Protein AF-D0A504-F1 (afdb_monomer_lite)

Organism: Trypanosoma brucei gambiense (strain MHOM/CI/86/DAL972) (NCBI:txid679716)

Foldseek 3Di:
DVVVLVVQLVVQLVVQLVVVVVLPQDPVDPVSSVVSSVVSSVCSVPQLDGPVLLVVVVCCVVVPDDPPPDDPPPVVNVVVSVVSNVLNVQLVVLQVVLSVQLVDPDPDPCSHPPNSSVVSSVVSVVVSVVVVPPPPPDPPDDD

Sequence (143 aa):
MLLDFIFSHLRDMVLWVVIFSLAGAELENYSTVISNVAFSALLSFTMPMQLAELRSMLLELVLGPDDDGKVERNKEADVEGSRKLKEMLMLLGAIILGAVVTQLDWAVWFQRWPLPSVVLYSIVRALLYYSGKTPEKVDEKVE

pLDDT: mean 77.25, std 14.88, range [37.75, 92.0]

Radius of gyration: 18.66 Å; chains: 1; bounding box: 41×55×49 Å

Structure (mmCIF, N/CA/C/O backbone):
data_AF-D0A504-F1
#
_entry.id   AF-D0A504-F1
#
loop_
_atom_site.group_PDB
_atom_site.id
_atom_site.type_symbol
_atom_site.label_atom_id
_atom_site.label_alt_id
_atom_site.label_comp_id
_atom_site.label_asym_id
_atom_site.label_entity_id
_atom_site.label_seq_id
_atom_site.pdbx_PDB_ins_code
_atom_site.Cartn_x
_atom_site.Cartn_y
_atom_site.Cartn_z
_atom_site.occupancy
_atom_site.B_iso_or_equiv
_atom_site.auth_seq_id
_atom_site.auth_comp_id
_atom_site.auth_asym_id
_atom_site.auth_atom_id
_atom_site.pdbx_PDB_model_num
ATOM 1 N N . MET A 1 1 ? 19.474 16.267 -4.520 1.00 67.88 1 MET A N 1
ATOM 2 C CA . MET A 1 1 ? 19.591 14.802 -4.337 1.00 67.88 1 MET A CA 1
ATOM 3 C C . MET A 1 1 ? 18.887 14.315 -3.065 1.00 67.88 1 MET A C 1
ATOM 5 O O . MET A 1 1 ? 17.896 13.615 -3.193 1.00 67.88 1 MET A O 1
ATOM 9 N N . LEU A 1 2 ? 19.306 14.713 -1.851 1.00 77.62 2 LEU A N 1
ATOM 10 C CA . LEU A 1 2 ? 18.600 14.343 -0.600 1.00 77.62 2 LEU A CA 1
ATOM 11 C C . LEU A 1 2 ? 17.201 14.978 -0.479 1.00 77.62 2 LEU A C 1
ATOM 13 O O . LEU A 1 2 ? 16.242 14.307 -0.112 1.00 77.62 2 LEU A O 1
ATOM 17 N N . LEU A 1 3 ? 17.081 16.261 -0.835 1.00 80.62 3 LEU A N 1
ATOM 18 C CA . LEU A 1 3 ? 15.803 16.982 -0.861 1.00 80.62 3 LEU A CA 1
ATOM 19 C C . LEU A 1 3 ? 14.803 16.362 -1.845 1.00 80.62 3 LEU A C 1
ATOM 21 O O . LEU A 1 3 ? 13.652 16.155 -1.480 1.00 80.62 3 LEU A O 1
ATOM 25 N N . ASP A 1 4 ? 15.254 15.998 -3.047 1.00 80.81 4 ASP A N 1
ATOM 26 C CA . ASP A 1 4 ? 14.403 15.377 -4.073 1.00 80.81 4 ASP A CA 1
ATOM 27 C C . ASP A 1 4 ? 13.909 13.994 -3.631 1.00 80.81 4 ASP A C 1
ATOM 29 O O . ASP A 1 4 ? 12.740 13.661 -3.810 1.00 80.81 4 ASP A O 1
ATOM 33 N N . PHE A 1 5 ? 14.779 13.212 -2.980 1.00 78.56 5 PHE A N 1
ATOM 34 C CA . PHE A 1 5 ? 14.423 11.917 -2.401 1.00 78.56 5 PHE A CA 1
ATOM 35 C C . PHE A 1 5 ? 13.333 12.055 -1.330 1.00 78.56 5 PHE A C 1
ATOM 37 O O . PHE A 1 5 ? 12.311 11.370 -1.401 1.00 78.56 5 PHE A O 1
ATOM 44 N N . ILE A 1 6 ? 13.521 12.968 -0.370 1.00 82.44 6 ILE A N 1
ATOM 45 C CA . ILE A 1 6 ? 12.550 13.226 0.704 1.00 82.44 6 ILE A CA 1
ATOM 46 C C . ILE A 1 6 ? 11.230 13.722 0.116 1.00 82.44 6 ILE A C 1
ATOM 48 O O . ILE A 1 6 ? 10.167 13.235 0.494 1.00 82.44 6 ILE A O 1
ATOM 52 N N . PHE A 1 7 ? 11.288 14.656 -0.834 1.00 86.00 7 PHE A N 1
ATOM 53 C CA . PHE A 1 7 ? 10.100 15.209 -1.473 1.00 86.00 7 PHE A CA 1
ATOM 54 C C . PHE A 1 7 ? 9.305 14.139 -2.231 1.00 86.00 7 PHE A C 1
ATOM 56 O O . PHE A 1 7 ? 8.078 14.104 -2.139 1.00 86.00 7 PHE A O 1
ATOM 63 N N . SER A 1 8 ? 9.991 13.220 -2.917 1.00 82.62 8 SER A N 1
ATOM 64 C CA . SER A 1 8 ? 9.343 12.114 -3.626 1.00 82.62 8 SER A CA 1
ATOM 65 C C . SER A 1 8 ? 8.595 11.174 -2.678 1.00 82.62 8 SER A C 1
ATOM 67 O O . SER A 1 8 ? 7.432 10.858 -2.925 1.00 82.62 8 SER A O 1
ATOM 69 N N . HIS A 1 9 ? 9.219 10.789 -1.559 1.00 84.56 9 HIS A N 1
ATOM 70 C CA . HIS A 1 9 ? 8.600 9.914 -0.555 1.00 84.56 9 HIS A CA 1
ATOM 71 C C . HIS A 1 9 ? 7.470 10.613 0.202 1.00 84.56 9 HIS A C 1
ATOM 73 O O . HIS A 1 9 ? 6.454 9.991 0.513 1.00 84.56 9 HIS A O 1
ATOM 79 N N . LEU A 1 10 ? 7.610 11.914 0.469 1.00 88.12 10 LEU A N 1
ATOM 80 C CA . LEU A 1 10 ? 6.558 12.715 1.087 1.00 88.12 10 LEU A CA 1
ATOM 81 C C . LEU A 1 10 ? 5.332 12.798 0.173 1.00 88.12 10 LEU A C 1
ATOM 83 O O . LEU A 1 10 ? 4.210 12.595 0.631 1.00 88.12 10 LEU A O 1
ATOM 87 N N . ARG A 1 11 ? 5.539 13.049 -1.125 1.00 87.56 11 ARG A N 1
ATOM 88 C CA . ARG A 1 11 ? 4.462 13.051 -2.122 1.00 87.56 11 ARG A CA 1
ATOM 89 C C . ARG A 1 11 ? 3.765 11.694 -2.179 1.00 87.56 11 ARG A C 1
ATOM 91 O O . ARG A 1 11 ? 2.540 11.653 -2.162 1.00 87.56 11 ARG A O 1
ATOM 98 N N . ASP A 1 12 ? 4.530 10.605 -2.229 1.00 87.62 12 ASP A N 1
ATOM 99 C CA . ASP A 1 12 ? 3.975 9.249 -2.273 1.00 87.62 12 ASP A CA 1
ATOM 100 C C . ASP A 1 12 ? 3.179 8.930 -0.998 1.00 87.62 12 ASP A C 1
ATOM 102 O O . ASP A 1 12 ? 2.046 8.466 -1.072 1.00 87.62 12 ASP A O 1
ATOM 106 N N . MET A 1 13 ? 3.700 9.303 0.175 1.00 90.50 13 MET A N 1
ATOM 107 C CA . MET A 1 13 ? 2.997 9.178 1.455 1.00 90.50 13 MET A CA 1
ATOM 108 C C . MET A 1 13 ? 1.664 9.936 1.450 1.00 90.50 13 MET A C 1
ATOM 110 O O . MET A 1 13 ? 0.652 9.395 1.887 1.00 90.50 13 MET A O 1
ATOM 114 N N . VAL A 1 14 ? 1.642 11.177 0.954 1.00 89.75 14 VAL A N 1
ATOM 115 C CA . VAL A 1 14 ? 0.405 11.968 0.854 1.00 89.75 14 VAL A CA 1
ATOM 116 C C . VAL A 1 14 ? -0.600 11.287 -0.074 1.00 89.75 14 VAL A C 1
ATOM 118 O O . VAL A 1 14 ? -1.781 11.216 0.261 1.00 89.75 14 VAL A O 1
ATOM 121 N N . LEU A 1 15 ? -0.148 10.737 -1.204 1.00 90.00 15 LEU A N 1
ATOM 122 C CA . LEU A 1 15 ? -1.014 9.980 -2.110 1.00 90.00 15 LEU A CA 1
ATOM 123 C C . LEU A 1 15 ? -1.605 8.743 -1.426 1.00 90.00 15 LEU A C 1
ATOM 125 O O . LEU A 1 15 ? -2.805 8.514 -1.547 1.00 90.00 15 LEU A O 1
ATOM 129 N N . TRP A 1 16 ? -0.814 7.998 -0.653 1.00 90.12 16 TRP A N 1
ATOM 130 C CA . TRP A 1 16 ? -1.310 6.872 0.144 1.00 90.12 16 TRP A CA 1
ATOM 131 C C . TRP A 1 16 ? -2.374 7.289 1.159 1.00 90.12 16 TRP A C 1
ATOM 133 O O . TRP A 1 16 ? -3.427 6.656 1.227 1.00 90.12 16 TRP A O 1
ATOM 143 N N . VAL A 1 17 ? -2.160 8.395 1.880 1.00 88.44 17 VAL A N 1
ATOM 144 C CA . VAL A 1 17 ? -3.160 8.931 2.819 1.00 88.44 17 VAL A CA 1
ATOM 145 C C . VAL A 1 17 ? -4.466 9.254 2.092 1.00 88.44 17 VAL A C 1
ATOM 147 O O . VAL A 1 17 ? -5.542 8.913 2.587 1.00 88.44 17 VAL A O 1
ATOM 150 N N . VAL A 1 18 ? -4.386 9.875 0.910 1.00 88.00 18 VAL A N 1
ATOM 151 C CA . VAL A 1 18 ? -5.560 10.195 0.083 1.00 88.00 18 VAL A CA 1
ATOM 152 C C . VAL A 1 18 ? -6.269 8.920 -0.374 1.00 88.00 18 VAL A C 1
ATOM 154 O O . VAL A 1 18 ? -7.482 8.819 -0.210 1.00 88.00 18 VAL A O 1
ATOM 157 N N . ILE A 1 19 ? -5.532 7.927 -0.881 1.00 86.75 19 ILE A N 1
ATOM 158 C CA . ILE A 1 19 ? -6.085 6.632 -1.309 1.00 86.75 19 ILE A CA 1
ATOM 159 C C . ILE A 1 19 ? -6.834 5.960 -0.156 1.00 86.75 19 ILE A C 1
ATOM 161 O O . ILE A 1 19 ? -7.956 5.497 -0.336 1.00 86.75 19 ILE A O 1
ATOM 165 N N . PHE A 1 20 ? -6.256 5.945 1.042 1.00 86.69 20 PHE A N 1
ATOM 166 C CA . PHE A 1 20 ? -6.888 5.331 2.206 1.00 86.69 20 PHE A CA 1
ATOM 167 C C . PHE A 1 20 ? -8.095 6.101 2.719 1.00 86.69 20 PHE A C 1
ATOM 169 O O . PHE A 1 20 ? -9.096 5.493 3.089 1.00 86.69 20 PHE A O 1
ATOM 176 N N . SER A 1 21 ? -8.039 7.429 2.673 1.00 84.06 21 SER A N 1
ATOM 177 C CA . SER A 1 21 ? -9.195 8.271 2.989 1.00 84.06 21 SER A CA 1
ATOM 178 C C . SER A 1 21 ? -10.358 7.979 2.033 1.00 84.06 21 SER A C 1
ATOM 180 O O . SER A 1 21 ? -11.494 7.836 2.472 1.00 84.06 21 SER A O 1
ATOM 182 N N . LEU A 1 22 ? -10.074 7.806 0.737 1.00 82.62 22 LEU A N 1
ATOM 183 C CA . LEU A 1 22 ? -11.072 7.425 -0.270 1.00 82.62 22 LEU A CA 1
ATOM 184 C C . LEU A 1 22 ? -11.571 5.980 -0.110 1.00 82.62 22 LEU A C 1
ATOM 186 O O . LEU A 1 22 ? -12.714 5.691 -0.452 1.00 82.62 22 LEU A O 1
ATOM 190 N N . ALA A 1 23 ? -10.741 5.081 0.421 1.00 77.44 23 ALA A N 1
ATOM 191 C CA . ALA A 1 23 ? -11.095 3.685 0.678 1.00 77.44 23 ALA A CA 1
ATOM 192 C C . ALA A 1 23 ? -11.942 3.480 1.951 1.00 77.44 23 ALA A C 1
ATOM 194 O O . ALA A 1 23 ? -12.316 2.346 2.252 1.00 77.44 23 ALA A O 1
ATOM 195 N N . GLY A 1 24 ? -12.259 4.555 2.683 1.00 72.56 24 GLY A N 1
ATOM 196 C CA . GLY A 1 24 ? -13.120 4.510 3.865 1.00 72.56 24 GLY A CA 1
ATOM 197 C C . GLY A 1 24 ? -12.379 4.500 5.202 1.00 72.56 24 GLY A C 1
ATOM 198 O O . GLY A 1 24 ? -12.965 4.107 6.207 1.00 72.56 24 GLY A O 1
ATOM 199 N N . ALA A 1 25 ? -11.111 4.925 5.251 1.00 76.62 25 ALA A N 1
ATOM 200 C CA . ALA A 1 25 ? -10.430 5.141 6.526 1.00 76.62 25 ALA A CA 1
ATOM 201 C C . ALA A 1 25 ? -11.161 6.218 7.351 1.00 76.62 25 ALA A C 1
ATOM 203 O O . ALA A 1 25 ? -11.300 7.358 6.909 1.00 76.62 25 ALA A O 1
ATOM 204 N N . GLU A 1 26 ? -11.606 5.870 8.561 1.00 75.06 26 GLU A N 1
ATOM 205 C CA . GLU A 1 26 ? -12.274 6.813 9.463 1.00 75.06 26 GLU A CA 1
ATOM 206 C C . GLU A 1 26 ? -11.320 7.945 9.873 1.00 75.06 26 GLU A C 1
ATOM 208 O O . GLU A 1 26 ? -10.313 7.719 10.549 1.00 75.06 26 GLU A O 1
ATOM 213 N N . LEU A 1 27 ? -11.649 9.182 9.490 1.00 73.44 27 LEU A N 1
ATOM 214 C CA . LEU A 1 27 ? -10.853 10.371 9.823 1.00 73.44 27 LEU A CA 1
ATOM 215 C C . LEU A 1 27 ? -11.298 11.060 11.121 1.00 73.44 27 LEU A C 1
ATOM 217 O O . LEU A 1 27 ? -10.611 11.951 11.613 1.00 73.44 27 LEU A O 1
ATOM 221 N N . GLU A 1 28 ? -12.433 10.651 11.688 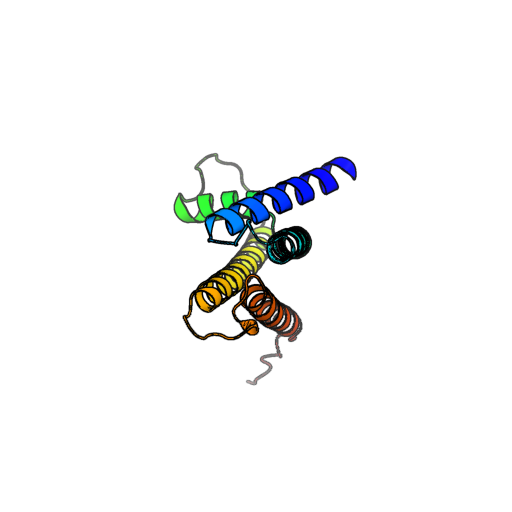1.00 75.94 28 GLU A N 1
ATOM 222 C CA . GLU A 1 28 ? -12.994 11.254 12.904 1.00 75.94 28 GLU A CA 1
ATOM 223 C C . GLU A 1 28 ? -12.267 10.794 14.175 1.00 75.94 28 GLU A C 1
ATOM 225 O O . GLU A 1 28 ? -12.244 11.497 15.185 1.00 75.94 28 GLU A O 1
ATOM 230 N N . ASN A 1 29 ? -11.624 9.624 14.127 1.00 80.31 29 ASN A N 1
ATOM 231 C CA . ASN A 1 29 ? -10.879 9.072 15.248 1.00 80.31 29 ASN A CA 1
ATOM 232 C C . ASN A 1 29 ? -9.380 9.371 15.112 1.00 80.31 29 ASN A C 1
ATOM 234 O O . ASN A 1 29 ? -8.706 8.854 14.220 1.00 80.31 29 ASN A O 1
ATOM 238 N N . TYR A 1 30 ? -8.833 10.146 16.054 1.00 82.62 30 TYR A N 1
ATOM 239 C CA . TYR A 1 30 ? -7.406 10.491 16.099 1.00 82.62 30 TYR A CA 1
ATOM 240 C C . TYR A 1 30 ? -6.480 9.269 16.016 1.00 82.62 30 TYR A C 1
ATOM 242 O O . TYR A 1 30 ? -5.438 9.329 15.364 1.00 82.62 30 TYR A O 1
ATOM 250 N N . SER A 1 31 ? -6.851 8.149 16.645 1.00 81.75 31 SER A N 1
ATOM 251 C CA . SER A 1 31 ? -6.046 6.924 16.604 1.00 81.75 31 SER A CA 1
ATOM 252 C C . SER A 1 31 ? -5.975 6.338 15.191 1.00 81.75 31 SER A C 1
ATOM 254 O O . SER A 1 31 ? -4.894 5.936 14.750 1.00 81.75 31 SER A O 1
ATOM 256 N N . THR A 1 32 ? -7.093 6.353 14.462 1.00 80.38 32 THR A N 1
ATOM 257 C CA . THR A 1 32 ? -7.191 5.876 13.077 1.00 80.38 32 THR A CA 1
ATOM 258 C C . THR A 1 32 ? -6.426 6.792 12.127 1.00 80.38 32 THR A C 1
ATOM 260 O O . THR A 1 32 ? -5.685 6.310 11.276 1.00 80.38 32 THR A O 1
ATOM 263 N N . VAL A 1 33 ? -6.502 8.113 12.321 1.00 85.75 33 VAL A N 1
ATOM 264 C CA . VAL A 1 33 ? -5.738 9.088 11.523 1.00 85.75 33 VAL A CA 1
ATOM 265 C C . VAL A 1 33 ? -4.232 8.868 11.672 1.00 85.75 33 VAL A C 1
ATOM 267 O O . VAL A 1 33 ? -3.520 8.772 10.672 1.00 85.75 33 VAL A O 1
ATOM 270 N N . ILE A 1 34 ? -3.736 8.738 12.907 1.00 87.88 34 ILE A N 1
ATOM 271 C CA . ILE A 1 34 ? -2.303 8.528 13.167 1.00 87.88 34 ILE A CA 1
ATOM 272 C C . ILE A 1 34 ? -1.827 7.214 12.547 1.00 87.88 34 ILE A C 1
ATOM 274 O O . ILE A 1 34 ? -0.785 7.182 11.893 1.00 87.88 34 ILE A O 1
ATOM 278 N N . SER A 1 35 ? -2.585 6.132 12.723 1.00 87.38 35 SER A N 1
ATOM 279 C CA . SER A 1 35 ? -2.220 4.829 12.161 1.00 87.38 35 SER A CA 1
ATOM 280 C C . SER A 1 35 ? -2.317 4.805 10.631 1.00 87.38 35 SER A C 1
ATOM 282 O O . SER A 1 35 ? -1.469 4.187 9.990 1.00 87.38 35 SER A O 1
ATOM 284 N N . ASN A 1 36 ? -3.245 5.555 10.032 1.00 88.81 36 ASN A N 1
ATOM 285 C CA . ASN A 1 36 ? -3.327 5.748 8.586 1.00 88.81 36 ASN A CA 1
ATOM 286 C C . ASN A 1 36 ? -2.090 6.468 8.026 1.00 88.81 36 ASN A C 1
ATOM 288 O O . ASN A 1 36 ? -1.494 6.025 7.042 1.00 88.81 36 ASN A O 1
ATOM 292 N N . VAL A 1 37 ? -1.662 7.551 8.680 1.00 89.88 37 VAL A N 1
ATOM 293 C CA . VAL A 1 37 ? -0.446 8.290 8.305 1.00 89.88 37 VAL A CA 1
ATOM 294 C C . VAL A 1 37 ? 0.795 7.418 8.488 1.00 89.88 37 VAL A C 1
ATOM 296 O O . VAL A 1 37 ? 1.624 7.339 7.584 1.00 89.88 37 VAL A O 1
ATOM 299 N N . ALA A 1 38 ? 0.909 6.717 9.618 1.00 91.25 38 ALA A N 1
ATOM 300 C CA . ALA A 1 38 ? 2.033 5.825 9.889 1.00 91.25 38 ALA A CA 1
ATOM 301 C C . ALA A 1 38 ? 2.124 4.690 8.858 1.00 91.25 38 ALA A C 1
ATOM 303 O O . ALA A 1 38 ? 3.211 4.390 8.364 1.00 91.25 38 ALA A O 1
ATOM 304 N N . PHE A 1 39 ? 0.989 4.090 8.488 1.00 91.31 39 PHE A N 1
ATOM 305 C CA . PHE A 1 39 ? 0.962 3.048 7.469 1.00 91.31 39 PHE A CA 1
ATOM 306 C C . PHE A 1 39 ? 1.296 3.599 6.079 1.00 91.31 39 PHE A C 1
ATOM 308 O O . PHE A 1 39 ? 2.092 3.001 5.364 1.00 91.31 39 PHE A O 1
ATOM 315 N N . SER A 1 40 ? 0.785 4.779 5.727 1.00 91.06 40 SER A N 1
ATOM 316 C CA . SER A 1 40 ? 1.120 5.463 4.470 1.00 91.06 40 SER A CA 1
ATOM 317 C C . SER A 1 40 ? 2.613 5.777 4.357 1.00 91.06 40 SER A C 1
ATOM 319 O O . SER A 1 40 ? 3.215 5.587 3.301 1.00 91.06 40 SER A O 1
ATOM 321 N N . ALA A 1 41 ? 3.234 6.215 5.457 1.00 90.12 41 ALA A N 1
ATOM 322 C CA . ALA A 1 41 ? 4.673 6.437 5.519 1.00 90.12 41 ALA A CA 1
ATOM 323 C C . ALA A 1 41 ? 5.432 5.121 5.317 1.00 90.12 41 ALA A C 1
ATOM 325 O O . ALA A 1 41 ? 6.348 5.052 4.501 1.00 90.12 41 ALA A O 1
ATOM 326 N N . LEU A 1 42 ? 5.011 4.055 6.005 1.00 91.19 42 LEU A N 1
ATOM 327 C CA . LEU A 1 42 ? 5.605 2.731 5.852 1.00 91.19 42 LEU A CA 1
ATOM 328 C C . LEU A 1 42 ? 5.529 2.243 4.401 1.00 91.19 42 LEU A C 1
ATOM 330 O O . LEU A 1 42 ? 6.531 1.757 3.882 1.00 91.19 42 LEU A O 1
ATOM 334 N N . LEU A 1 43 ? 4.391 2.403 3.725 1.00 89.25 43 LEU A N 1
ATOM 335 C CA . LEU A 1 43 ? 4.244 2.004 2.324 1.00 89.25 43 LEU A CA 1
ATOM 336 C C . LEU A 1 43 ? 5.129 2.822 1.388 1.00 89.25 43 LEU A C 1
ATOM 338 O O . LEU A 1 43 ? 5.812 2.223 0.563 1.00 89.25 43 LEU A O 1
ATOM 342 N N . SER A 1 44 ? 5.208 4.139 1.576 1.00 88.25 44 SER A N 1
ATOM 343 C CA . SER A 1 44 ? 6.100 5.009 0.795 1.00 88.25 44 SER A CA 1
ATOM 344 C C . SER A 1 44 ? 7.564 4.539 0.834 1.00 88.25 44 SER A C 1
ATOM 346 O O . SER A 1 44 ? 8.252 4.566 -0.181 1.00 88.25 44 SER A O 1
ATOM 348 N N . PHE A 1 45 ? 8.040 4.028 1.977 1.00 85.62 45 PHE A N 1
ATOM 349 C CA . PHE A 1 45 ? 9.415 3.522 2.106 1.00 85.62 45 PHE A CA 1
ATOM 350 C C . PHE A 1 45 ? 9.607 2.057 1.718 1.00 85.62 45 PHE A C 1
ATOM 352 O O . PHE A 1 45 ? 10.733 1.634 1.460 1.00 85.62 45 PHE A O 1
ATOM 359 N N . THR A 1 46 ? 8.550 1.248 1.760 1.00 86.50 46 THR A N 1
ATOM 360 C CA . THR A 1 46 ? 8.683 -0.207 1.613 1.00 86.50 46 THR A CA 1
ATOM 361 C C . THR A 1 46 ? 8.186 -0.719 0.272 1.00 86.50 46 THR A C 1
ATOM 363 O O . THR A 1 46 ? 8.617 -1.794 -0.143 1.00 86.50 46 THR A O 1
ATOM 366 N N . MET A 1 47 ? 7.342 0.015 -0.449 1.00 86.69 47 MET A N 1
ATOM 367 C CA . MET A 1 47 ? 6.891 -0.408 -1.771 1.00 86.69 47 MET A CA 1
ATOM 368 C C . MET A 1 47 ? 8.065 -0.529 -2.760 1.00 86.69 47 MET A C 1
ATOM 370 O O . MET A 1 47 ? 8.994 0.276 -2.721 1.00 86.69 47 MET A O 1
ATOM 374 N N . PRO A 1 48 ? 8.065 -1.556 -3.632 1.00 82.81 48 PRO A N 1
ATOM 375 C CA . PRO A 1 48 ? 9.164 -1.800 -4.569 1.00 82.81 48 PRO A CA 1
ATOM 376 C C . PRO A 1 48 ? 9.269 -0.737 -5.675 1.00 82.81 48 PRO A C 1
ATOM 378 O O . PRO A 1 48 ? 10.302 -0.667 -6.339 1.00 82.81 48 PRO A O 1
ATOM 381 N N . MET A 1 49 ? 8.212 0.058 -5.881 1.00 85.31 49 MET A N 1
ATOM 382 C CA . MET A 1 49 ? 8.132 1.153 -6.850 1.00 85.31 49 MET A CA 1
ATOM 383 C C . MET A 1 49 ? 7.255 2.277 -6.305 1.00 85.31 49 MET A C 1
ATOM 385 O O . MET A 1 49 ? 6.352 2.032 -5.501 1.00 85.31 49 MET A O 1
ATOM 389 N N . GLN A 1 50 ? 7.484 3.497 -6.788 1.00 86.19 50 GLN A N 1
ATOM 390 C CA . GLN A 1 50 ? 6.629 4.639 -6.454 1.00 86.19 50 GLN A CA 1
ATOM 391 C C . GLN A 1 50 ? 5.298 4.577 -7.212 1.00 86.19 50 GLN A C 1
ATOM 393 O O . GLN A 1 50 ? 5.219 4.022 -8.311 1.00 86.19 50 GLN A O 1
ATOM 398 N N . LEU A 1 51 ? 4.251 5.229 -6.696 1.00 84.06 51 LEU A N 1
ATOM 399 C CA . LEU A 1 51 ? 2.944 5.266 -7.368 1.00 84.06 51 LEU A CA 1
ATOM 400 C C . LEU A 1 51 ? 3.012 5.904 -8.765 1.00 84.06 51 LEU A C 1
ATOM 402 O O . LEU A 1 51 ? 2.278 5.507 -9.671 1.00 84.06 51 LEU A O 1
ATOM 406 N N . ALA A 1 52 ? 3.911 6.873 -8.961 1.00 82.19 52 ALA A N 1
ATOM 407 C CA . ALA A 1 52 ? 4.131 7.503 -10.262 1.00 82.19 52 ALA A CA 1
ATOM 408 C C . ALA A 1 52 ? 4.713 6.522 -11.298 1.00 82.19 52 ALA A C 1
ATOM 410 O O . ALA A 1 52 ? 4.265 6.515 -12.444 1.00 82.19 52 ALA A O 1
ATOM 411 N N . GLU A 1 53 ? 5.661 5.679 -10.881 1.00 83.12 53 GLU A N 1
ATOM 412 C CA . GLU A 1 53 ? 6.283 4.644 -11.720 1.00 83.12 53 GLU A CA 1
ATOM 413 C C . GLU A 1 53 ? 5.289 3.517 -12.026 1.00 83.12 53 GLU A C 1
ATOM 415 O O . GLU A 1 53 ? 5.171 3.069 -13.167 1.00 83.12 53 GLU A O 1
ATOM 420 N N . LEU A 1 54 ? 4.504 3.113 -11.020 1.00 84.62 54 LEU A N 1
ATOM 421 C CA . LEU A 1 54 ? 3.414 2.159 -11.194 1.00 84.62 54 LEU A CA 1
ATOM 422 C C . LEU A 1 54 ? 2.408 2.659 -12.238 1.00 84.62 54 LEU A C 1
ATOM 424 O O . LEU A 1 54 ? 2.009 1.898 -13.114 1.00 84.62 54 LEU A O 1
ATOM 428 N N . ARG A 1 55 ? 2.023 3.942 -12.179 1.00 83.56 55 ARG A N 1
ATOM 429 C CA . ARG A 1 55 ? 1.119 4.547 -13.166 1.00 83.56 55 ARG A CA 1
ATOM 430 C C . ARG A 1 55 ? 1.694 4.459 -14.577 1.00 83.56 55 ARG A C 1
ATOM 432 O O . ARG A 1 55 ? 0.958 4.068 -15.474 1.00 83.56 55 ARG A O 1
ATOM 439 N N . SER A 1 56 ? 2.960 4.821 -14.788 1.00 81.50 56 SER A N 1
ATOM 440 C CA . SER A 1 56 ? 3.560 4.753 -16.128 1.00 81.50 56 SER A CA 1
ATOM 441 C C . SER A 1 56 ? 3.625 3.321 -16.656 1.00 81.50 56 SER A C 1
ATOM 443 O O . SER A 1 56 ? 3.248 3.091 -17.798 1.00 81.50 56 SER A O 1
ATOM 445 N N . MET A 1 57 ? 4.008 2.353 -15.815 1.00 81.25 57 MET A N 1
ATOM 446 C CA . MET A 1 57 ? 4.074 0.944 -16.223 1.00 81.25 57 MET A CA 1
ATOM 447 C C . MET A 1 57 ? 2.691 0.347 -16.505 1.00 81.25 57 MET A C 1
ATOM 449 O O . MET A 1 57 ? 2.531 -0.412 -17.455 1.00 81.25 57 MET A O 1
ATOM 453 N N . LEU A 1 58 ? 1.675 0.688 -15.705 1.00 81.38 58 LEU A N 1
ATOM 454 C CA . LEU A 1 58 ? 0.302 0.236 -15.947 1.00 81.38 58 LEU A CA 1
ATOM 455 C C . LEU A 1 58 ? -0.296 0.867 -17.204 1.00 81.38 58 LEU A C 1
ATOM 457 O O . LEU A 1 58 ? -0.992 0.183 -17.947 1.00 81.38 58 LEU A O 1
ATOM 461 N N . LEU A 1 59 ? -0.034 2.154 -17.446 1.00 79.62 59 LEU A N 1
ATOM 462 C CA . LEU A 1 59 ? -0.488 2.826 -18.663 1.00 79.62 59 LEU A CA 1
ATOM 463 C C . LEU A 1 59 ? 0.126 2.184 -19.899 1.00 79.62 59 LEU A C 1
ATOM 465 O O . LEU A 1 59 ? -0.601 1.905 -20.843 1.00 79.62 59 LEU A O 1
ATOM 469 N N . GLU A 1 60 ? 1.418 1.880 -19.865 1.00 77.88 60 GLU A N 1
ATOM 470 C CA . GLU A 1 60 ? 2.075 1.173 -20.958 1.00 77.88 60 GLU A CA 1
ATOM 471 C C . GLU A 1 60 ? 1.517 -0.243 -21.167 1.00 77.88 60 GLU A C 1
ATOM 473 O O . GLU A 1 60 ? 1.286 -0.665 -22.298 1.00 77.88 60 GLU A O 1
ATOM 478 N N . LEU A 1 61 ? 1.239 -0.973 -20.082 1.00 75.56 61 LEU A N 1
ATOM 479 C CA . LEU A 1 61 ? 0.648 -2.308 -20.165 1.00 75.56 61 LEU A CA 1
ATOM 480 C C . LEU A 1 61 ? -0.747 -2.290 -20.817 1.00 75.56 61 LEU A C 1
ATOM 482 O O . LEU A 1 61 ? -1.114 -3.239 -21.505 1.00 75.56 61 LEU A O 1
ATOM 486 N N . VAL A 1 62 ? -1.533 -1.234 -20.579 1.00 76.44 62 VAL A N 1
ATOM 487 C CA . VAL A 1 62 ? -2.919 -1.107 -21.063 1.00 76.44 62 VAL A CA 1
ATOM 488 C C . VAL A 1 62 ? -2.998 -0.491 -22.460 1.00 76.44 62 VAL A C 1
ATOM 490 O O . VAL A 1 62 ? -3.820 -0.925 -23.265 1.00 76.44 62 VAL A O 1
ATOM 493 N N . LEU A 1 63 ? -2.187 0.528 -22.745 1.00 74.88 63 LEU A N 1
ATOM 494 C CA . LEU A 1 63 ? -2.217 1.274 -24.008 1.00 74.88 63 LEU A CA 1
ATOM 495 C C . LEU A 1 63 ? -1.284 0.681 -25.074 1.00 74.88 63 LEU A C 1
ATOM 497 O O . LEU A 1 63 ? -1.411 1.031 -26.244 1.00 74.88 63 LEU A O 1
ATOM 501 N N . GLY A 1 64 ? -0.405 -0.252 -24.696 1.00 61.22 64 GLY A N 1
ATOM 502 C CA . GLY A 1 64 ? 0.699 -0.697 -25.540 1.00 61.22 64 GLY A CA 1
ATOM 503 C C . GLY A 1 64 ? 1.854 0.314 -25.526 1.00 61.22 64 GLY A C 1
ATOM 504 O O . GLY A 1 64 ? 1.702 1.421 -25.004 1.00 61.22 64 GLY A O 1
ATOM 505 N N . PRO A 1 65 ? 3.034 -0.058 -26.052 1.00 63.09 65 PRO A N 1
ATOM 506 C CA . PRO A 1 65 ? 4.155 0.868 -26.154 1.00 63.09 65 PRO A CA 1
ATOM 507 C C . PRO A 1 65 ? 3.760 2.059 -27.035 1.00 63.09 65 PRO A C 1
ATOM 509 O O . PRO A 1 65 ? 3.292 1.862 -28.156 1.00 63.09 65 PRO A O 1
ATOM 512 N N . ASP A 1 66 ? 3.952 3.281 -26.530 1.00 57.12 66 ASP A N 1
ATOM 513 C CA . ASP A 1 66 ? 3.840 4.487 -27.354 1.00 57.12 66 ASP A CA 1
ATOM 514 C C . ASP A 1 66 ? 4.867 4.381 -28.487 1.00 57.12 66 ASP A C 1
ATOM 516 O O . ASP A 1 66 ? 6.054 4.130 -28.250 1.00 57.12 66 ASP A O 1
ATOM 520 N N . ASP A 1 67 ? 4.401 4.558 -29.721 1.00 51.97 67 ASP A N 1
ATOM 521 C CA . ASP A 1 67 ? 5.169 4.450 -30.968 1.00 51.97 67 ASP A CA 1
ATOM 522 C C . ASP A 1 67 ? 6.135 5.642 -31.166 1.00 51.97 67 ASP A C 1
ATOM 524 O O . ASP A 1 67 ? 6.381 6.106 -32.275 1.00 51.97 67 ASP A O 1
ATOM 528 N N . ASP A 1 68 ? 6.721 6.143 -30.076 1.00 48.44 68 ASP A N 1
ATOM 529 C CA . ASP A 1 68 ? 7.776 7.155 -30.065 1.00 48.44 68 ASP A CA 1
ATOM 530 C C . ASP A 1 68 ? 9.156 6.479 -29.982 1.00 48.44 68 ASP A C 1
ATOM 532 O O . ASP A 1 68 ? 9.992 6.791 -29.139 1.00 48.44 68 ASP A O 1
ATOM 536 N N . GLY A 1 69 ? 9.386 5.511 -30.877 1.00 46.03 69 GLY A N 1
ATOM 537 C CA . GLY A 1 69 ? 10.647 5.240 -31.587 1.00 46.03 69 GLY A CA 1
ATOM 538 C C . GLY A 1 69 ? 12.001 5.183 -30.858 1.00 46.03 69 GLY A C 1
ATOM 539 O O . GLY A 1 69 ? 13.021 5.124 -31.544 1.00 46.03 69 GLY A O 1
ATOM 540 N N . LYS A 1 70 ? 12.090 5.207 -29.526 1.00 47.72 70 LYS A N 1
ATOM 541 C CA . LYS A 1 70 ? 13.357 5.151 -28.781 1.00 47.72 70 LYS A CA 1
ATOM 542 C C . LYS A 1 70 ? 13.184 4.555 -27.392 1.00 47.72 70 LYS A C 1
ATOM 544 O O . LYS A 1 70 ? 13.305 5.252 -26.390 1.00 47.72 70 LYS A O 1
ATOM 549 N N . VAL A 1 71 ? 13.041 3.239 -27.318 1.00 49.84 71 VAL A N 1
ATOM 550 C CA . VAL A 1 71 ? 13.534 2.528 -26.139 1.00 49.84 71 VAL A CA 1
ATOM 551 C C . VAL A 1 71 ? 14.245 1.272 -26.616 1.00 49.84 71 VAL A C 1
ATOM 553 O O . VAL A 1 71 ? 13.624 0.241 -26.858 1.00 49.84 71 VAL A O 1
ATOM 556 N N . GLU A 1 72 ? 15.572 1.349 -26.743 1.00 44.47 72 GLU A N 1
ATOM 557 C CA . GLU A 1 72 ? 16.412 0.162 -26.582 1.00 44.47 72 GLU A CA 1
ATOM 558 C C . GLU A 1 72 ? 16.175 -0.349 -25.152 1.00 44.47 72 GLU A C 1
ATOM 560 O O . GLU A 1 72 ? 16.871 0.014 -24.204 1.00 44.47 72 GLU A O 1
ATOM 565 N N . ARG A 1 73 ? 15.103 -1.127 -24.961 1.00 53.72 73 ARG A N 1
ATOM 566 C CA . ARG A 1 73 ? 14.838 -1.809 -23.698 1.00 53.72 73 ARG A CA 1
ATOM 567 C C . ARG A 1 73 ? 15.889 -2.887 -23.550 1.00 53.72 73 ARG A C 1
ATOM 569 O O . ARG A 1 73 ? 15.800 -3.946 -24.171 1.00 53.72 73 ARG A O 1
ATOM 576 N N . ASN A 1 74 ? 16.882 -2.625 -22.707 1.00 49.97 74 ASN A N 1
ATOM 577 C CA . ASN A 1 74 ? 17.697 -3.685 -22.137 1.00 49.97 74 ASN A CA 1
ATOM 578 C C . ASN A 1 74 ? 16.747 -4.732 -21.547 1.00 49.97 74 ASN A C 1
ATOM 580 O O . ASN A 1 74 ? 16.005 -4.435 -20.612 1.00 49.97 74 ASN A O 1
ATOM 584 N N . LYS A 1 75 ? 16.762 -5.950 -22.100 1.00 50.84 75 LYS A N 1
ATOM 585 C CA . LYS A 1 75 ? 15.895 -7.060 -21.669 1.00 50.84 75 LYS A CA 1
ATOM 586 C C . LYS A 1 75 ? 15.973 -7.302 -20.155 1.00 50.84 75 LYS A C 1
ATOM 588 O O . LYS A 1 75 ? 14.982 -7.674 -19.546 1.00 50.84 75 LYS A O 1
ATOM 593 N N . GLU A 1 76 ? 17.119 -7.028 -19.534 1.00 51.00 76 GLU A N 1
ATOM 594 C CA . GLU A 1 76 ? 17.309 -7.131 -18.081 1.00 51.00 76 GLU A CA 1
ATOM 595 C C . GLU A 1 76 ? 16.522 -6.074 -17.284 1.00 51.00 76 GLU A C 1
ATOM 597 O O . GLU A 1 76 ? 15.950 -6.396 -16.242 1.00 51.00 76 GLU A O 1
ATOM 602 N N . ALA A 1 77 ? 16.414 -4.840 -17.791 1.00 56.81 77 ALA A N 1
ATOM 603 C CA . ALA A 1 77 ? 15.621 -3.779 -17.164 1.00 56.81 77 ALA A CA 1
ATOM 604 C C . ALA A 1 77 ? 14.110 -4.061 -17.258 1.00 56.81 77 ALA A C 1
ATOM 606 O O . ALA A 1 77 ? 13.358 -3.728 -16.342 1.00 56.81 77 ALA A O 1
ATOM 607 N N . ASP A 1 78 ? 13.681 -4.725 -18.334 1.00 66.81 78 ASP A N 1
ATOM 608 C CA . ASP A 1 78 ? 12.293 -5.152 -18.540 1.00 66.81 78 ASP A CA 1
ATOM 609 C C . ASP A 1 78 ? 11.910 -6.305 -17.588 1.00 66.81 78 ASP A C 1
ATOM 611 O O . ASP A 1 78 ? 10.838 -6.290 -16.980 1.00 66.81 78 ASP A O 1
ATOM 615 N N . VAL A 1 79 ? 12.824 -7.259 -17.349 1.00 69.44 79 VAL A N 1
ATOM 616 C CA . VAL A 1 79 ? 12.611 -8.362 -16.390 1.00 69.44 79 VAL A CA 1
ATOM 617 C C . VAL A 1 79 ? 12.578 -7.858 -14.943 1.00 69.44 79 VAL A C 1
ATOM 619 O O . VAL A 1 79 ? 11.686 -8.243 -14.183 1.00 69.44 79 VAL A O 1
ATOM 622 N N . GLU A 1 80 ? 13.508 -6.984 -14.539 1.00 76.38 80 GLU A N 1
ATOM 623 C CA . GLU A 1 80 ? 13.503 -6.428 -13.180 1.00 76.38 80 GLU A CA 1
ATOM 624 C C . GLU A 1 80 ? 12.287 -5.519 -12.940 1.00 76.38 80 GLU A C 1
ATOM 626 O O . GLU A 1 80 ? 11.654 -5.610 -11.883 1.00 76.38 80 GLU A O 1
ATOM 631 N N . GLY A 1 81 ? 11.923 -4.690 -13.926 1.00 77.50 81 GLY A N 1
ATOM 632 C CA . GLY A 1 81 ? 10.724 -3.852 -13.885 1.00 77.50 81 GLY A CA 1
ATOM 633 C C . GLY A 1 81 ? 9.446 -4.681 -13.763 1.00 77.50 81 GLY A C 1
ATOM 634 O O . GLY A 1 81 ? 8.629 -4.435 -12.877 1.00 77.50 81 GLY A O 1
ATOM 635 N N . SER A 1 82 ? 9.316 -5.738 -14.569 1.00 77.38 82 SER A N 1
ATOM 636 C CA . SER A 1 82 ? 8.187 -6.673 -14.509 1.00 77.38 82 SER A CA 1
ATOM 637 C C . SER A 1 82 ? 8.096 -7.395 -13.159 1.00 77.38 82 SER A C 1
ATOM 639 O O . SER A 1 82 ? 7.010 -7.514 -12.582 1.00 77.38 82 SER A O 1
ATOM 641 N N . ARG A 1 83 ? 9.234 -7.806 -12.578 1.00 83.06 83 ARG A N 1
ATOM 642 C CA . ARG A 1 83 ? 9.265 -8.398 -11.231 1.00 83.06 83 ARG A CA 1
ATOM 643 C C . ARG A 1 83 ? 8.775 -7.409 -10.173 1.00 83.06 83 ARG A C 1
ATOM 645 O O . ARG A 1 83 ? 7.893 -7.759 -9.390 1.00 83.06 83 ARG A O 1
ATOM 652 N N . LYS A 1 84 ? 9.301 -6.179 -10.168 1.00 84.50 84 LYS A N 1
ATOM 653 C CA . LYS A 1 84 ? 8.886 -5.125 -9.225 1.00 84.50 84 LYS A CA 1
ATOM 654 C C . LYS A 1 84 ? 7.406 -4.772 -9.378 1.00 84.50 84 LYS A C 1
ATOM 656 O O . LYS A 1 84 ? 6.724 -4.593 -8.371 1.00 84.50 84 LYS A O 1
ATOM 661 N N . LEU A 1 85 ? 6.884 -4.754 -10.606 1.00 86.06 85 LEU A N 1
ATOM 662 C CA . LEU A 1 85 ? 5.458 -4.578 -10.886 1.00 86.06 85 LEU A CA 1
ATOM 663 C C . LEU A 1 85 ? 4.616 -5.705 -10.294 1.00 86.06 85 LEU A C 1
ATOM 665 O O . LEU A 1 85 ? 3.638 -5.442 -9.596 1.00 86.06 85 LEU A O 1
ATOM 669 N N . LYS A 1 86 ? 5.011 -6.959 -10.510 1.00 87.25 86 LYS A N 1
ATOM 670 C CA . LYS A 1 86 ? 4.304 -8.120 -9.961 1.00 87.25 86 LYS A CA 1
ATOM 671 C C . LYS A 1 86 ? 4.287 -8.102 -8.429 1.00 87.25 86 LYS A C 1
ATOM 673 O O . LYS A 1 86 ? 3.243 -8.344 -7.827 1.00 87.25 86 LYS A O 1
ATOM 678 N N . GLU A 1 87 ? 5.421 -7.794 -7.800 1.00 89.00 87 GLU A N 1
ATOM 679 C CA . GLU A 1 87 ? 5.525 -7.639 -6.344 1.00 89.00 87 GLU A CA 1
ATOM 680 C C . GLU A 1 87 ? 4.631 -6.503 -5.830 1.00 89.00 87 GLU A C 1
ATOM 682 O O . GLU A 1 87 ? 3.880 -6.701 -4.874 1.00 89.00 87 GLU A O 1
ATOM 687 N N . MET A 1 88 ? 4.649 -5.344 -6.500 1.00 88.62 88 MET A N 1
ATOM 688 C CA . MET A 1 88 ? 3.792 -4.198 -6.180 1.00 88.62 88 MET A CA 1
ATOM 689 C C . MET A 1 88 ? 2.310 -4.580 -6.220 1.00 88.62 88 MET A C 1
ATOM 691 O O . MET A 1 88 ? 1.570 -4.292 -5.282 1.00 88.62 88 MET A O 1
ATOM 695 N N . LEU A 1 89 ? 1.874 -5.274 -7.276 1.00 89.38 89 LEU A N 1
ATOM 696 C CA . LEU A 1 89 ? 0.486 -5.706 -7.443 1.00 89.38 89 LEU A CA 1
ATOM 697 C C . LEU A 1 89 ? 0.056 -6.723 -6.379 1.00 89.38 89 LEU A C 1
ATOM 699 O O . LEU A 1 89 ? -1.061 -6.630 -5.872 1.00 89.38 89 LEU A O 1
ATOM 703 N N . MET A 1 90 ? 0.929 -7.658 -5.990 1.00 90.44 90 MET A N 1
ATOM 704 C CA . MET A 1 90 ? 0.634 -8.588 -4.893 1.00 90.44 90 MET A CA 1
ATOM 705 C C . MET A 1 90 ? 0.467 -7.862 -3.556 1.00 90.44 90 MET A C 1
ATOM 707 O O . MET A 1 90 ? -0.468 -8.155 -2.811 1.00 90.44 90 MET A O 1
ATOM 711 N N . LEU A 1 91 ? 1.346 -6.902 -3.254 1.00 91.31 91 LEU A N 1
ATOM 712 C CA . LEU A 1 91 ? 1.271 -6.112 -2.023 1.00 91.31 91 LEU A CA 1
ATOM 713 C C . LEU A 1 91 ? 0.031 -5.209 -2.006 1.00 91.31 91 LEU A C 1
ATOM 715 O O . LEU A 1 91 ? -0.646 -5.123 -0.984 1.00 91.31 91 LEU A O 1
ATOM 719 N N . LEU A 1 92 ? -0.315 -4.599 -3.142 1.00 89.50 92 LEU A N 1
ATOM 720 C CA . LEU A 1 92 ? -1.564 -3.855 -3.319 1.00 89.50 92 LEU A CA 1
ATOM 721 C C . LEU A 1 92 ? -2.790 -4.742 -3.095 1.00 89.50 92 LEU A C 1
ATOM 723 O O . LEU A 1 92 ? -3.686 -4.369 -2.340 1.00 89.50 92 LEU A O 1
ATOM 727 N N . GLY A 1 93 ? -2.808 -5.934 -3.694 1.00 89.62 93 GLY A N 1
ATOM 728 C CA . GLY A 1 93 ? -3.867 -6.918 -3.480 1.00 89.62 93 GLY A CA 1
ATOM 729 C C . GLY A 1 93 ? -4.015 -7.289 -2.005 1.00 89.62 93 GLY A C 1
ATOM 730 O O . GLY A 1 93 ? -5.130 -7.329 -1.494 1.00 89.62 93 GLY A O 1
ATOM 731 N N . ALA A 1 94 ? -2.903 -7.470 -1.289 1.00 90.44 94 ALA A N 1
ATOM 732 C CA . ALA A 1 94 ? -2.904 -7.750 0.146 1.00 90.44 94 ALA A CA 1
ATOM 733 C C . ALA A 1 94 ? -3.533 -6.612 0.968 1.00 90.44 94 ALA A C 1
ATOM 735 O O . ALA A 1 94 ? -4.329 -6.866 1.872 1.00 90.44 94 ALA A O 1
ATOM 736 N N . ILE A 1 95 ? -3.209 -5.359 0.630 1.00 89.19 95 ILE A N 1
ATOM 737 C CA . ILE A 1 95 ? -3.775 -4.172 1.282 1.00 89.19 95 ILE A CA 1
ATOM 738 C C . ILE A 1 95 ? -5.281 -4.081 1.026 1.00 89.19 95 ILE A C 1
ATOM 740 O O . ILE A 1 95 ? -6.039 -3.859 1.966 1.00 89.19 95 ILE A O 1
ATOM 744 N N . ILE A 1 96 ? -5.725 -4.283 -0.218 1.00 88.00 96 ILE A N 1
ATOM 745 C CA . ILE A 1 96 ? -7.148 -4.237 -0.585 1.00 88.00 96 ILE A CA 1
ATOM 746 C C . ILE A 1 96 ? -7.921 -5.354 0.122 1.00 88.00 96 ILE A C 1
ATOM 748 O O . ILE A 1 96 ? -8.977 -5.100 0.692 1.00 88.00 96 ILE A O 1
ATOM 752 N N . LEU A 1 97 ? -7.387 -6.577 0.146 1.00 88.50 97 LEU A N 1
ATOM 753 C CA . LEU A 1 97 ? -8.008 -7.692 0.864 1.00 88.50 97 LEU A CA 1
ATOM 754 C C . LEU A 1 97 ? -8.137 -7.394 2.363 1.00 88.50 97 LEU A C 1
ATOM 756 O O . LEU A 1 97 ? -9.172 -7.684 2.957 1.00 88.50 97 LEU A O 1
ATOM 760 N N . GLY A 1 98 ? -7.129 -6.760 2.964 1.00 85.81 98 GLY A N 1
ATOM 761 C CA . GLY A 1 98 ? -7.210 -6.298 4.349 1.00 85.81 98 GLY A CA 1
ATOM 762 C C . GLY A 1 98 ? -8.269 -5.225 4.549 1.00 85.81 98 GLY A C 1
ATOM 763 O O . GLY A 1 98 ? -9.049 -5.313 5.493 1.00 85.81 98 GLY A O 1
ATOM 764 N N . ALA A 1 99 ? -8.365 -4.270 3.626 1.00 84.88 99 ALA A N 1
ATOM 765 C CA . ALA A 1 99 ? -9.397 -3.241 3.646 1.00 84.88 99 ALA A CA 1
ATOM 766 C C . ALA A 1 99 ? -10.802 -3.858 3.625 1.00 84.88 99 ALA A C 1
ATOM 768 O O . ALA A 1 99 ? -11.648 -3.489 4.432 1.00 84.88 99 ALA A O 1
ATOM 769 N N . VAL A 1 100 ? -11.040 -4.864 2.782 1.00 84.50 100 VAL A N 1
ATOM 770 C CA . VAL A 1 100 ? -12.331 -5.568 2.722 1.00 84.50 100 VAL A CA 1
ATOM 771 C C . VAL A 1 100 ? -12.653 -6.261 4.050 1.00 84.50 100 VAL A C 1
ATOM 773 O O . VAL A 1 100 ? -13.793 -6.220 4.504 1.00 84.50 100 VAL A O 1
ATOM 776 N N . VAL A 1 101 ? -11.657 -6.838 4.731 1.00 83.31 101 VAL A N 1
ATOM 777 C CA . VAL A 1 101 ? -11.853 -7.457 6.055 1.00 83.31 101 VAL A CA 1
ATOM 778 C C . VAL A 1 101 ? -12.296 -6.440 7.111 1.00 83.31 101 VAL A C 1
ATOM 780 O O . VAL A 1 101 ? -13.035 -6.812 8.020 1.00 83.31 101 VAL A O 1
ATOM 783 N N . THR A 1 102 ? -11.905 -5.166 6.986 1.00 76.25 102 THR A N 1
ATOM 784 C CA . THR A 1 102 ? -12.371 -4.104 7.900 1.00 76.25 102 THR A CA 1
ATOM 785 C C . THR A 1 102 ? -13.850 -3.745 7.735 1.00 76.25 102 THR A C 1
ATOM 787 O O . THR A 1 102 ? -14.425 -3.135 8.628 1.00 76.25 102 THR A O 1
ATOM 790 N N . GLN A 1 103 ? -14.479 -4.145 6.624 1.00 72.62 103 GLN A N 1
ATOM 791 C CA . GLN A 1 103 ? -15.897 -3.893 6.336 1.00 72.62 103 GLN A CA 1
ATOM 792 C C . GLN A 1 103 ? -16.814 -5.044 6.776 1.00 72.62 103 GLN A C 1
ATOM 794 O O . GLN A 1 103 ? -18.032 -4.954 6.633 1.00 72.62 103 GLN A O 1
ATOM 799 N N . LEU A 1 104 ? -16.247 -6.151 7.266 1.00 77.12 104 LEU A N 1
ATOM 800 C CA . LEU A 1 104 ? -17.027 -7.270 7.785 1.00 77.12 104 LEU A CA 1
ATOM 801 C C . LEU A 1 104 ? -17.622 -6.894 9.147 1.00 77.12 104 LEU A C 1
ATOM 803 O O . LEU A 1 104 ? -16.957 -6.294 9.980 1.00 77.12 104 LEU A O 1
ATOM 807 N N . ASP A 1 105 ? -18.870 -7.282 9.389 1.00 67.50 105 ASP A N 1
ATOM 808 C CA . ASP A 1 105 ? -19.648 -6.831 10.554 1.00 67.50 105 ASP A CA 1
ATOM 809 C C . ASP A 1 105 ? -19.380 -7.669 11.824 1.00 67.50 105 ASP A C 1
ATOM 811 O O . ASP A 1 105 ? -20.268 -7.956 12.629 1.00 67.50 105 ASP A O 1
ATOM 815 N N . TRP A 1 106 ? -18.153 -8.171 11.991 1.00 64.31 106 TRP A N 1
ATOM 816 C CA . TRP A 1 106 ? -17.786 -8.954 13.170 1.00 64.31 106 TRP A CA 1
ATOM 817 C C . TRP A 1 106 ? -17.184 -7.985 14.186 1.00 64.31 106 TRP A C 1
ATOM 819 O O . TRP A 1 106 ? -16.139 -7.410 13.946 1.00 64.31 106 TRP A O 1
ATOM 829 N N . ALA A 1 107 ? -17.822 -7.767 15.337 1.00 61.31 107 ALA A N 1
ATOM 830 C CA . ALA A 1 107 ? -17.418 -6.752 16.323 1.00 61.31 107 ALA A CA 1
ATOM 831 C C . ALA A 1 107 ? -16.064 -7.037 17.034 1.00 61.31 107 ALA A C 1
ATOM 833 O O . ALA A 1 107 ? -15.992 -7.167 18.257 1.00 61.31 107 ALA A O 1
ATOM 834 N N . VAL A 1 108 ? -14.968 -7.153 16.282 1.00 77.19 108 VAL A N 1
ATOM 835 C CA . VAL A 1 108 ? -13.642 -7.577 16.728 1.00 77.19 108 VAL A CA 1
ATOM 836 C C . VAL A 1 108 ? -12.647 -6.450 16.476 1.00 77.19 108 VAL A C 1
ATOM 838 O O . VAL A 1 108 ? -12.539 -5.913 15.378 1.00 77.19 108 VAL A O 1
ATOM 841 N N . TRP A 1 109 ? -11.848 -6.122 17.491 1.00 69.75 109 TRP A N 1
ATOM 842 C CA . TRP A 1 109 ? -10.824 -5.071 17.424 1.00 69.75 109 TRP A CA 1
ATOM 843 C C . TRP A 1 109 ? -9.809 -5.257 16.280 1.00 69.75 109 TRP A C 1
ATOM 845 O O . TRP A 1 109 ? -9.243 -4.277 15.801 1.00 69.75 109 TRP A O 1
ATOM 855 N N . PHE A 1 110 ? -9.600 -6.499 15.830 1.00 69.12 110 PHE A N 1
ATOM 856 C CA . PHE A 1 110 ? -8.680 -6.849 14.748 1.00 69.12 110 PHE A CA 1
ATOM 857 C C . PHE A 1 110 ? -9.170 -6.397 13.366 1.00 69.12 110 PHE A C 1
ATOM 859 O O . PHE A 1 110 ? -8.361 -6.325 12.455 1.00 69.12 110 PHE A O 1
ATOM 866 N N . GLN A 1 111 ? -10.458 -6.067 13.205 1.00 74.06 111 GLN A N 1
ATOM 867 C CA . GLN A 1 111 ? -11.029 -5.537 11.960 1.00 74.06 111 GLN A CA 1
ATOM 868 C C . GLN A 1 111 ? -10.937 -4.009 11.858 1.00 74.06 111 GLN A C 1
ATOM 870 O O . GLN A 1 111 ? -11.407 -3.427 10.889 1.00 74.06 111 GLN A O 1
ATOM 875 N N . ARG A 1 112 ? -10.305 -3.325 12.818 1.00 81.06 112 ARG A N 1
ATOM 876 C CA . ARG A 1 112 ? -10.117 -1.872 12.722 1.00 81.06 112 ARG A CA 1
ATOM 877 C C . ARG A 1 112 ? -9.072 -1.521 11.672 1.00 81.06 112 ARG A C 1
ATOM 879 O O . ARG A 1 112 ? -7.978 -2.081 11.661 1.00 81.06 112 ARG A O 1
ATOM 886 N N . TRP A 1 113 ? -9.374 -0.541 10.832 1.00 81.81 113 TRP A N 1
ATOM 887 C CA . TRP A 1 113 ? -8.386 0.037 9.926 1.00 81.81 113 TRP A CA 1
ATOM 888 C C . TRP A 1 113 ? -7.174 0.601 10.701 1.00 81.81 113 TRP A C 1
ATOM 890 O O . TRP A 1 113 ? -7.384 1.237 11.736 1.00 81.81 113 TRP A O 1
ATOM 900 N N . PRO A 1 114 ? -5.916 0.426 10.237 1.00 86.00 114 PRO A N 1
ATOM 901 C CA . PRO A 1 114 ? -5.446 -0.350 9.078 1.00 86.00 114 PRO A CA 1
ATOM 902 C C . PRO A 1 114 ? -4.954 -1.779 9.421 1.00 86.00 114 PRO A C 1
ATOM 904 O O . PRO A 1 114 ? -4.217 -2.372 8.634 1.00 86.00 114 PRO A O 1
ATOM 907 N N . LEU A 1 115 ? -5.299 -2.344 10.589 1.00 86.06 115 LEU A N 1
ATOM 908 C CA . LEU A 1 115 ? -4.688 -3.577 11.124 1.00 86.06 115 LEU A CA 1
ATOM 909 C C . LEU A 1 115 ? -4.713 -4.777 10.156 1.00 86.06 115 LEU A C 1
ATOM 911 O O . LEU A 1 115 ? -3.635 -5.319 9.895 1.00 86.06 115 LEU A O 1
ATOM 915 N N . PRO A 1 116 ? -5.859 -5.197 9.579 1.00 86.69 116 PRO A N 1
ATOM 916 C CA . PRO A 1 116 ? -5.884 -6.327 8.646 1.00 86.69 116 PRO A CA 1
ATOM 917 C C . PRO A 1 116 ? -4.980 -6.122 7.430 1.00 86.69 116 PRO A C 1
ATOM 919 O O . PRO A 1 116 ? -4.271 -7.041 7.020 1.00 86.69 116 PRO A O 1
ATOM 922 N N . SER A 1 117 ? -4.966 -4.903 6.886 1.00 88.19 117 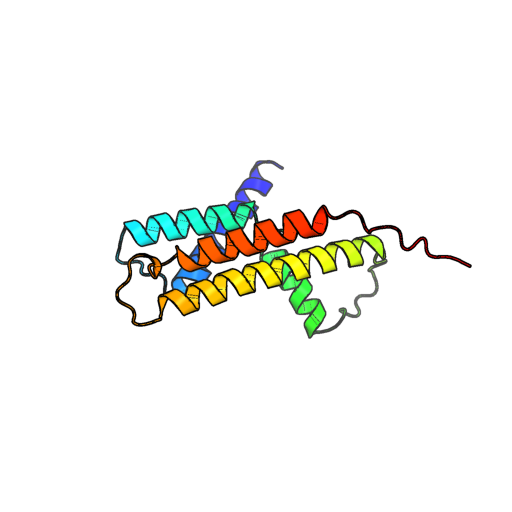SER A N 1
ATOM 923 C CA . SER A 1 117 ? -4.138 -4.519 5.742 1.00 88.19 117 SER A CA 1
ATOM 924 C C . SER A 1 117 ? -2.656 -4.588 6.078 1.00 88.19 117 SER A C 1
ATOM 926 O O . SER A 1 117 ? -1.882 -5.125 5.293 1.00 88.19 117 SER A O 1
ATOM 928 N N . VAL A 1 118 ? -2.258 -4.117 7.263 1.00 89.12 118 VAL A N 1
ATOM 929 C CA . VAL A 1 118 ? -0.871 -4.207 7.747 1.00 89.12 118 VAL A CA 1
ATOM 930 C C . VAL 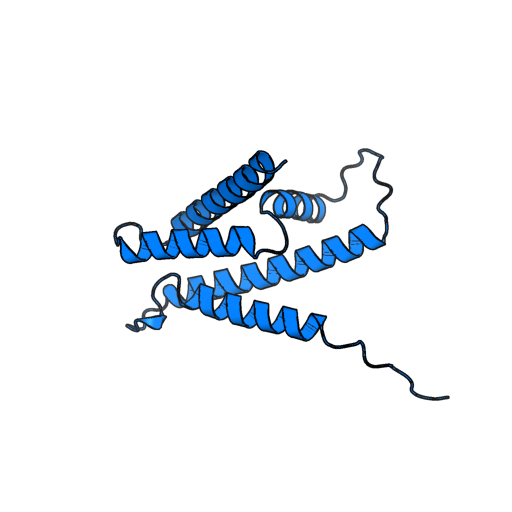A 1 118 ? -0.442 -5.665 7.911 1.00 89.12 118 VAL A C 1
ATOM 932 O O . VAL A 1 118 ? 0.666 -6.031 7.513 1.00 89.12 118 VAL A O 1
ATOM 935 N N . VAL A 1 119 ? -1.308 -6.509 8.477 1.00 89.56 119 VAL A N 1
ATOM 936 C CA . VAL A 1 119 ? -1.017 -7.931 8.703 1.00 89.56 119 VAL A CA 1
ATOM 937 C C . VAL A 1 119 ? -0.850 -8.666 7.375 1.00 89.56 119 VAL A C 1
ATOM 939 O O . VAL A 1 119 ? 0.174 -9.315 7.167 1.00 89.56 119 VAL A O 1
ATOM 942 N N . LEU A 1 120 ? -1.802 -8.522 6.450 1.00 8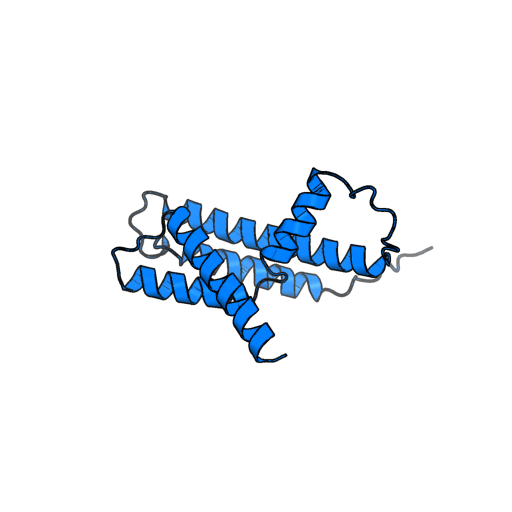9.81 120 LEU A N 1
ATOM 943 C CA . LEU A 1 120 ? -1.722 -9.151 5.131 1.00 89.81 120 LEU A CA 1
ATOM 944 C C . LEU A 1 120 ? -0.534 -8.633 4.322 1.00 89.81 120 LEU A C 1
ATOM 946 O O . LEU A 1 120 ? 0.200 -9.435 3.744 1.00 89.81 120 LEU A O 1
ATOM 950 N N . TYR A 1 121 ? -0.295 -7.320 4.340 1.00 91.12 121 TYR A N 1
ATOM 951 C CA . TYR A 1 121 ? 0.889 -6.716 3.736 1.00 91.12 121 TYR A CA 1
ATOM 952 C C . TYR A 1 121 ? 2.174 -7.359 4.266 1.00 91.12 121 TYR A C 1
ATOM 954 O O . TYR A 1 121 ? 3.023 -7.780 3.485 1.00 91.12 121 TYR A O 1
ATOM 962 N N . SER A 1 122 ? 2.298 -7.498 5.588 1.00 91.06 122 SER A N 1
ATOM 963 C CA . SER A 1 122 ? 3.485 -8.074 6.230 1.00 91.06 122 SER A CA 1
ATOM 964 C C . SER A 1 122 ? 3.686 -9.545 5.862 1.00 91.06 122 SER A C 1
ATOM 966 O O . SER A 1 122 ? 4.811 -9.957 5.585 1.00 91.06 122 SER A O 1
ATOM 968 N N . ILE A 1 123 ? 2.604 -10.329 5.808 1.00 92.00 123 ILE A N 1
ATOM 969 C CA . ILE A 1 123 ? 2.647 -11.740 5.400 1.00 92.00 123 ILE A CA 1
ATOM 970 C C . ILE A 1 123 ? 3.117 -11.860 3.951 1.00 92.00 123 ILE A C 1
ATOM 972 O O . ILE A 1 123 ? 4.072 -12.585 3.676 1.00 92.00 123 ILE A O 1
ATOM 976 N N . VAL A 1 124 ? 2.490 -11.131 3.024 1.00 91.31 124 VAL A N 1
ATOM 977 C CA . VAL A 1 124 ? 2.867 -11.171 1.604 1.00 91.31 124 VAL A CA 1
ATOM 978 C C . VAL A 1 124 ? 4.296 -10.674 1.415 1.00 91.31 124 VAL A C 1
ATOM 980 O O . VAL A 1 124 ? 5.067 -11.292 0.686 1.00 91.31 124 VAL A O 1
ATOM 983 N N . ARG A 1 125 ? 4.704 -9.626 2.134 1.00 89.12 125 ARG A N 1
ATOM 984 C CA . ARG A 1 125 ? 6.080 -9.127 2.104 1.00 89.12 125 ARG A CA 1
ATOM 985 C C . ARG A 1 125 ? 7.087 -10.172 2.579 1.00 89.12 125 ARG A C 1
ATOM 987 O O . ARG A 1 125 ? 8.126 -10.338 1.943 1.00 89.12 125 ARG A O 1
ATOM 994 N N . ALA A 1 126 ? 6.783 -10.887 3.660 1.00 90.38 126 ALA A N 1
ATOM 995 C CA . ALA A 1 126 ? 7.620 -11.979 4.142 1.00 90.38 126 ALA A CA 1
ATOM 996 C C . ALA A 1 126 ? 7.707 -13.107 3.104 1.00 90.38 126 ALA A C 1
ATOM 998 O O . ALA A 1 126 ? 8.805 -13.563 2.795 1.00 90.38 126 ALA A O 1
ATOM 999 N N . LEU A 1 127 ? 6.580 -13.509 2.507 1.00 90.69 127 LEU A N 1
ATOM 1000 C CA . LEU A 1 127 ? 6.551 -14.530 1.455 1.00 90.69 127 LEU A CA 1
ATOM 1001 C C . LEU A 1 127 ? 7.402 -14.135 0.245 1.00 90.69 127 LEU A C 1
ATOM 1003 O O . LEU A 1 127 ? 8.200 -14.945 -0.218 1.00 90.69 127 LEU A O 1
ATOM 1007 N N . LEU A 1 128 ? 7.293 -12.890 -0.226 1.00 88.44 128 LEU A N 1
ATOM 1008 C CA . LEU A 1 128 ? 8.118 -12.373 -1.321 1.00 88.44 128 LEU A CA 1
ATOM 1009 C C . LEU A 1 128 ? 9.609 -12.382 -0.957 1.00 88.44 128 LEU A C 1
ATOM 1011 O O . LEU A 1 128 ? 10.436 -12.826 -1.751 1.00 88.44 128 LEU A O 1
ATOM 1015 N N . TYR A 1 129 ? 9.955 -11.976 0.268 1.00 86.81 129 TYR A N 1
ATOM 1016 C CA . TYR A 1 129 ? 11.336 -12.001 0.754 1.00 86.81 129 TYR A CA 1
ATOM 1017 C C . TYR A 1 129 ? 11.924 -13.418 0.809 1.00 86.81 129 TYR A C 1
ATOM 1019 O O . TYR A 1 129 ? 13.067 -13.631 0.404 1.00 86.81 129 TYR A O 1
ATOM 1027 N N . TYR A 1 130 ? 11.156 -14.400 1.289 1.00 86.06 130 TYR A N 1
ATOM 1028 C CA . TYR A 1 130 ? 11.600 -15.795 1.345 1.00 86.06 130 TYR A CA 1
ATOM 1029 C C . TYR A 1 130 ? 11.620 -16.461 -0.036 1.00 86.06 130 TYR A C 1
ATOM 1031 O O . TYR A 1 130 ? 12.558 -17.198 -0.340 1.00 86.06 130 TYR A O 1
ATOM 1039 N N . SER A 1 131 ? 10.653 -16.155 -0.904 1.00 81.62 131 SER A N 1
ATOM 1040 C CA . SER A 1 131 ? 10.618 -16.663 -2.278 1.00 81.62 131 SER A CA 1
ATOM 1041 C C . SER A 1 131 ? 11.785 -16.128 -3.110 1.00 81.62 131 SER A C 1
ATOM 1043 O O . SER A 1 131 ? 12.384 -16.889 -3.859 1.00 81.62 131 SER A O 1
ATOM 1045 N N . GLY A 1 132 ? 12.165 -14.857 -2.942 1.00 66.19 132 GLY A N 1
ATOM 1046 C CA . GLY A 1 132 ? 13.332 -14.274 -3.616 1.00 66.19 132 GLY A CA 1
ATOM 1047 C C . GLY A 1 132 ? 14.678 -14.801 -3.102 1.00 66.19 132 GLY A C 1
ATOM 1048 O O . GLY A 1 132 ? 15.690 -14.678 -3.783 1.00 66.19 132 GLY A O 1
ATOM 1049 N N . LYS A 1 133 ? 14.695 -15.406 -1.908 1.00 56.25 133 LYS A N 1
ATOM 1050 C CA . LYS A 1 133 ? 15.874 -16.048 -1.309 1.00 56.25 133 LYS A CA 1
ATOM 1051 C C . LYS A 1 133 ? 16.003 -17.529 -1.616 1.00 56.25 133 LYS A C 1
ATOM 1053 O O . LYS A 1 133 ? 17.013 -18.114 -1.232 1.00 56.25 133 LYS A O 1
ATOM 1058 N N . THR A 1 134 ? 14.998 -18.155 -2.222 1.00 41.56 134 THR A N 1
ATOM 1059 C CA . THR A 1 134 ? 15.109 -19.575 -2.547 1.00 41.56 134 THR A CA 1
ATOM 1060 C C . THR A 1 134 ? 16.078 -19.661 -3.725 1.00 41.56 134 THR A C 1
ATOM 1062 O O . THR A 1 134 ? 15.727 -19.160 -4.793 1.00 41.56 134 THR A O 1
ATOM 1065 N N . PRO A 1 135 ? 17.305 -20.200 -3.561 1.00 40.44 135 PRO A N 1
ATOM 1066 C CA . PRO A 1 135 ? 18.142 -20.457 -4.716 1.00 40.44 135 PRO A CA 1
ATOM 1067 C C . PRO A 1 135 ? 17.338 -21.397 -5.602 1.00 40.44 135 PRO A C 1
ATOM 1069 O O . PRO A 1 135 ? 16.799 -22.395 -5.115 1.00 40.44 135 PRO A O 1
ATOM 1072 N N . GLU A 1 136 ? 17.205 -21.021 -6.867 1.00 40.00 136 GLU A N 1
ATOM 1073 C CA . GLU A 1 136 ? 16.729 -21.884 -7.932 1.00 40.00 136 GLU A CA 1
ATOM 1074 C C . GLU A 1 136 ? 17.498 -23.203 -7.789 1.00 40.00 136 GLU A C 1
ATOM 1076 O O . GLU A 1 136 ? 18.707 -23.276 -8.018 1.00 40.00 136 GLU A O 1
ATOM 1081 N N . LYS A 1 137 ? 16.844 -24.215 -7.209 1.00 38.72 137 LYS A N 1
ATOM 1082 C CA . LYS A 1 137 ? 17.457 -25.521 -7.019 1.00 38.72 137 LYS A CA 1
ATOM 1083 C C . LYS A 1 137 ? 17.595 -26.105 -8.411 1.00 38.72 137 LYS A C 1
ATOM 1085 O O . LYS A 1 137 ? 16.617 -26.606 -8.940 1.00 38.72 137 LYS A O 1
ATOM 1090 N N . VAL A 1 138 ? 18.801 -25.971 -8.960 1.00 50.59 138 VAL A N 1
ATOM 1091 C CA . VAL A 1 138 ? 19.541 -26.987 -9.711 1.00 50.59 138 VAL A CA 1
ATOM 1092 C C . VAL A 1 138 ? 18.627 -28.126 -10.171 1.00 50.59 138 VAL A C 1
ATOM 1094 O O . VAL A 1 138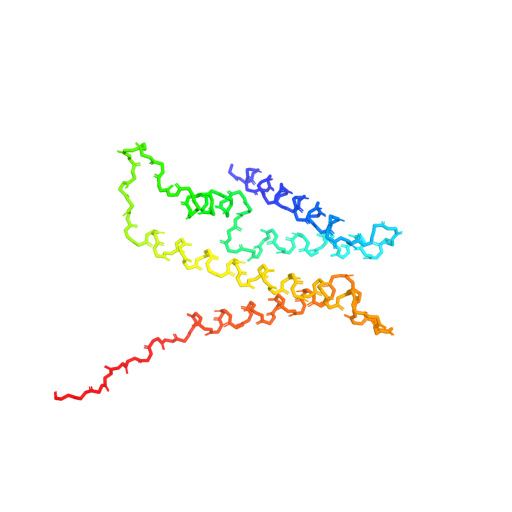 ? 18.490 -29.134 -9.477 1.00 50.59 138 VAL A O 1
ATOM 1097 N N . ASP A 1 139 ? 18.025 -27.971 -11.350 1.00 40.56 139 ASP A N 1
ATOM 1098 C CA . ASP A 1 139 ? 17.597 -29.117 -12.152 1.00 40.56 139 ASP A CA 1
ATOM 1099 C C . ASP A 1 139 ? 18.855 -29.745 -12.770 1.00 40.56 139 ASP A C 1
ATOM 1101 O O . ASP A 1 139 ? 19.121 -29.684 -13.965 1.00 40.56 139 ASP A O 1
ATOM 1105 N N . GLU A 1 140 ? 19.677 -30.337 -11.905 1.00 46.84 140 GLU A N 1
ATOM 1106 C CA . GLU A 1 140 ? 20.584 -31.410 -12.283 1.00 46.84 140 GLU A CA 1
ATOM 1107 C C . GLU A 1 140 ? 19.795 -32.706 -12.096 1.00 46.84 140 GLU A C 1
ATOM 1109 O O . GLU A 1 140 ? 19.813 -33.337 -11.037 1.00 46.84 140 GLU A O 1
ATOM 1114 N N . LYS A 1 141 ? 19.036 -33.079 -13.129 1.00 41.50 141 LYS A N 1
ATOM 1115 C CA . LYS A 1 141 ? 18.692 -34.479 -13.377 1.00 41.50 141 LYS A CA 1
ATOM 1116 C C . LYS A 1 141 ? 18.933 -34.784 -14.850 1.00 41.50 141 LYS A C 1
ATOM 1118 O O . LYS A 1 141 ? 18.195 -34.314 -15.703 1.00 41.50 141 LYS A O 1
ATOM 1123 N N . VAL A 1 142 ? 20.110 -35.344 -15.125 1.00 47.88 142 VAL A N 1
ATOM 1124 C CA . VAL A 1 142 ? 20.311 -36.757 -15.502 1.00 47.88 142 VAL A CA 1
ATOM 1125 C C . VAL A 1 142 ? 19.838 -37.025 -16.928 1.00 47.88 142 VAL A C 1
ATOM 1127 O O . VAL A 1 142 ? 18.657 -37.269 -17.146 1.00 47.88 142 VAL A O 1
ATOM 1130 N N . GLU A 1 143 ? 20.802 -37.055 -17.847 1.00 37.75 143 GLU A N 1
ATOM 1131 C CA . GLU A 1 143 ? 21.028 -38.184 -18.761 1.00 37.75 143 GLU A CA 1
ATOM 1132 C C . GLU A 1 143 ? 22.526 -38.317 -19.062 1.00 37.75 143 GLU A C 1
ATOM 1134 O O . GLU A 1 143 ? 23.182 -37.273 -19.287 1.00 37.75 143 GLU A O 1
#

Secondary structure (DSSP, 8-state):
-HHHHHHHHH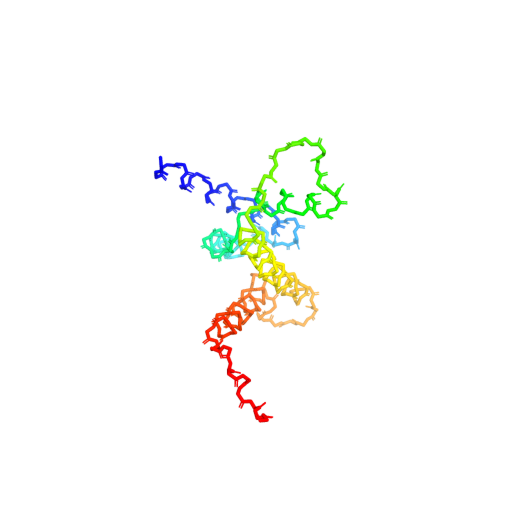HHHHHHHHHHHHTT--SSSHHHHHHHHHHHHHHHHHSSS-HHHHHHHHHHHHH---S-S-----HHHHHHHHHHHHHHHHHHHHHHHHHHHHTS----GGGSTTHHHHHHHHHHHHHHHHHHTS---------